Protein AF-A0A2S4MGK8-F1 (afdb_monomer)

Nearest PDB structures (foldseek):
  2h36-assembly1_X  TM=4.968E-01  e=2.271E-01  Sulfolobus islandicus filamentous virus
  6exp-assembly1_B  TM=5.370E-01  e=3.949E-01  Sulfolobus islandicus rudivirus 3
  3h3h-assembly1_A  TM=6.818E-01  e=5.906E+00  Burkholderia thailandensis E264
  5jk2-assembly9_I  TM=5.876E-01  e=4.911E+00  Treponema pallidum subsp. pallidum str. Nichols
  4hzb-assembly1_C  TM=4.412E-01  e=3.003E+00  Ralstonia pickettii 12D

pLDDT: mean 80.83, std 11.9, range [55.03, 94.25]

Structure (mmCIF, N/CA/C/O backbone):
data_AF-A0A2S4MGK8-F1
#
_entry.id   AF-A0A2S4MGK8-F1
#
loop_
_atom_site.group_PDB
_atom_site.id
_atom_site.type_symbol
_atom_site.label_atom_id
_atom_site.label_alt_id
_atom_site.label_comp_id
_atom_site.label_asym_id
_atom_site.label_entity_id
_atom_site.label_seq_id
_atom_site.pdbx_PDB_ins_code
_atom_site.Cartn_x
_atom_site.Cartn_y
_atom_site.Cartn_z
_atom_site.occupancy
_atom_site.B_iso_or_equiv
_atom_site.auth_seq_id
_atom_site.auth_comp_id
_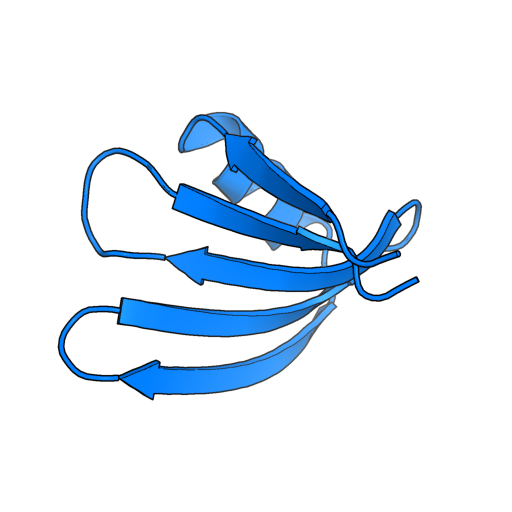atom_site.auth_asym_id
_atom_site.auth_atom_id
_atom_site.pdbx_PDB_model_num
ATOM 1 N N . MET A 1 1 ? 9.841 18.870 1.315 1.00 55.03 1 MET A N 1
ATOM 2 C CA . MET A 1 1 ? 8.515 19.095 1.943 1.00 55.03 1 MET A CA 1
ATOM 3 C C . MET A 1 1 ? 7.721 17.829 1.703 1.00 55.03 1 MET A C 1
ATOM 5 O O . MET A 1 1 ? 7.554 17.481 0.543 1.00 55.03 1 MET A O 1
ATOM 9 N N . GLN A 1 2 ? 7.296 17.132 2.757 1.00 58.22 2 GLN A N 1
ATOM 10 C CA . GLN A 1 2 ? 6.501 15.907 2.621 1.00 58.22 2 GLN A CA 1
ATOM 11 C C . GLN A 1 2 ? 5.052 16.284 2.285 1.00 58.22 2 GLN A C 1
ATOM 13 O O . GLN A 1 2 ? 4.481 17.154 2.944 1.00 58.22 2 GLN A O 1
ATOM 18 N N . GLN A 1 3 ? 4.478 15.671 1.247 1.00 66.88 3 GLN A N 1
ATOM 19 C CA . GLN A 1 3 ? 3.099 15.915 0.812 1.00 66.88 3 GLN A CA 1
ATOM 20 C C . GLN A 1 3 ? 2.244 14.678 1.102 1.00 66.88 3 GLN A C 1
ATOM 22 O O . GLN A 1 3 ? 2.621 13.564 0.733 1.00 66.88 3 GLN A O 1
ATOM 27 N N . ILE A 1 4 ? 1.096 14.890 1.751 1.00 70.31 4 ILE A N 1
ATOM 28 C CA . ILE A 1 4 ? 0.056 13.874 1.941 1.00 70.31 4 ILE A CA 1
ATOM 29 C C . ILE A 1 4 ? -0.956 14.028 0.805 1.00 70.31 4 ILE A C 1
ATOM 31 O O . ILE A 1 4 ? -1.414 15.142 0.540 1.00 70.31 4 ILE A O 1
ATOM 35 N N . GLN A 1 5 ? -1.288 12.928 0.134 1.00 71.06 5 GLN A N 1
ATOM 36 C CA . GLN A 1 5 ? -2.314 12.878 -0.905 1.00 71.06 5 GLN A CA 1
ATOM 37 C C . GLN A 1 5 ? -3.301 11.755 -0.573 1.00 71.06 5 GLN A C 1
ATOM 39 O O . GLN A 1 5 ? -2.893 10.635 -0.267 1.00 71.06 5 GLN A O 1
ATOM 44 N N . THR A 1 6 ? -4.595 12.066 -0.607 1.00 75.31 6 THR A N 1
ATOM 45 C CA . THR A 1 6 ? -5.668 11.066 -0.529 1.00 75.31 6 THR A CA 1
ATOM 46 C C . THR A 1 6 ? -6.029 10.647 -1.943 1.00 75.31 6 THR A C 1
ATOM 48 O O . THR A 1 6 ? -6.084 11.502 -2.829 1.00 75.31 6 THR A O 1
ATOM 51 N N . ILE A 1 7 ? -6.249 9.355 -2.151 1.00 76.19 7 ILE A N 1
ATOM 52 C CA . ILE A 1 7 ? -6.624 8.790 -3.446 1.00 76.19 7 ILE A CA 1
ATOM 53 C C . ILE A 1 7 ? -7.777 7.811 -3.282 1.00 76.19 7 ILE A C 1
ATOM 55 O O . ILE A 1 7 ? -8.051 7.326 -2.179 1.00 76.19 7 ILE A O 1
ATOM 59 N N . ASP A 1 8 ? -8.424 7.511 -4.399 1.00 78.88 8 ASP A N 1
ATOM 60 C CA . ASP A 1 8 ? -9.453 6.489 -4.444 1.00 78.88 8 ASP A CA 1
ATOM 61 C C . ASP A 1 8 ? -8.847 5.096 -4.228 1.00 78.88 8 ASP A C 1
ATOM 63 O O . ASP A 1 8 ? -7.660 4.842 -4.460 1.00 78.88 8 ASP A O 1
ATOM 67 N N . LEU A 1 9 ? -9.680 4.169 -3.756 1.00 75.88 9 LEU A N 1
ATOM 68 C CA . LEU A 1 9 ? -9.252 2.810 -3.425 1.00 75.88 9 LEU A CA 1
ATOM 69 C C . LEU A 1 9 ? -8.732 2.034 -4.650 1.00 75.88 9 LEU A C 1
ATOM 71 O O . LEU A 1 9 ? -7.859 1.179 -4.504 1.00 75.88 9 LEU A O 1
ATOM 75 N N . GLU A 1 10 ? -9.256 2.330 -5.840 1.00 80.50 10 GLU A N 1
ATOM 76 C CA . GLU A 1 10 ? -8.817 1.719 -7.102 1.00 80.50 10 GLU A CA 1
ATOM 77 C C . GLU A 1 10 ? -7.372 2.124 -7.425 1.00 80.50 10 GLU A C 1
ATOM 79 O O . GLU A 1 10 ? -6.503 1.260 -7.539 1.00 80.50 10 GLU A O 1
ATOM 84 N N . ASP A 1 11 ? -7.083 3.428 -7.415 1.00 82.12 11 ASP A N 1
ATOM 85 C CA . ASP A 1 11 ? -5.728 3.962 -7.606 1.00 82.12 11 ASP A CA 1
ATOM 86 C C . ASP A 1 11 ? -4.748 3.447 -6.541 1.00 82.12 11 ASP A C 1
ATOM 88 O O . ASP A 1 11 ? -3.561 3.231 -6.803 1.00 82.12 11 ASP A O 1
ATOM 92 N N . PHE A 1 12 ? -5.232 3.246 -5.311 1.00 84.00 12 PHE A N 1
ATOM 93 C CA . PHE A 1 12 ? -4.432 2.653 -4.246 1.00 84.00 12 PHE A CA 1
ATOM 94 C C . PHE A 1 12 ? -4.049 1.207 -4.561 1.00 84.00 12 PHE A C 1
ATOM 96 O O . PHE A 1 12 ? -2.898 0.825 -4.338 1.00 84.00 12 PHE A O 1
ATOM 103 N N . ALA A 1 13 ? -4.990 0.399 -5.058 1.00 83.00 13 ALA A N 1
ATOM 104 C CA . ALA A 1 13 ? -4.733 -0.993 -5.411 1.00 83.00 13 ALA A CA 1
ATOM 105 C C . ALA A 1 13 ? -3.690 -1.097 -6.532 1.00 83.00 13 ALA A C 1
ATOM 107 O O . ALA A 1 13 ? -2.771 -1.914 -6.426 1.00 83.00 13 ALA A O 1
ATOM 108 N N . ASP A 1 14 ? -3.774 -0.217 -7.532 1.00 87.62 14 ASP A N 1
ATOM 109 C CA . ASP A 1 14 ? -2.803 -0.137 -8.624 1.00 87.62 14 ASP A CA 1
ATOM 110 C C . ASP A 1 14 ? -1.409 0.221 -8.096 1.00 87.62 14 ASP A C 1
ATOM 112 O O . ASP A 1 14 ? -0.462 -0.550 -8.276 1.00 87.62 14 ASP A O 1
ATOM 116 N N . LEU A 1 15 ? -1.289 1.312 -7.328 1.00 87.00 15 LEU A N 1
ATOM 117 C CA . LEU A 1 15 ? -0.023 1.721 -6.705 1.00 87.00 15 LEU A CA 1
ATOM 118 C C . LEU A 1 15 ? 0.573 0.630 -5.814 1.00 87.00 15 LEU A C 1
ATOM 120 O O . LEU A 1 15 ? 1.788 0.425 -5.803 1.00 87.00 15 LEU A O 1
ATOM 124 N N . TYR A 1 16 ? -0.267 -0.055 -5.042 1.00 86.06 16 TYR A N 1
ATOM 125 C CA . TYR A 1 16 ? 0.163 -1.144 -4.177 1.00 86.06 16 TYR A CA 1
ATOM 126 C C . TYR A 1 16 ? 0.671 -2.338 -4.994 1.00 86.06 16 TYR A C 1
ATOM 128 O O . TYR A 1 16 ? 1.693 -2.920 -4.635 1.00 86.06 16 TYR A O 1
ATOM 136 N N . SER A 1 17 ? 0.003 -2.675 -6.102 1.00 90.06 17 SER A N 1
ATOM 137 C CA . SER A 1 17 ? 0.382 -3.791 -6.979 1.00 90.06 17 SER A CA 1
ATOM 138 C C . SER A 1 17 ? 1.702 -3.559 -7.725 1.00 90.06 17 SER A C 1
ATOM 140 O O . SER A 1 17 ? 2.460 -4.505 -7.941 1.00 90.06 17 SER A O 1
ATOM 142 N N . GLU A 1 18 ? 2.009 -2.303 -8.062 1.00 93.31 18 GLU A N 1
ATOM 143 C CA . GLU A 1 18 ? 3.254 -1.903 -8.728 1.00 93.31 18 GLU A CA 1
ATOM 144 C C . GLU A 1 18 ? 4.432 -1.725 -7.757 1.00 93.31 18 GLU A C 1
ATOM 146 O O . GLU A 1 18 ? 5.583 -1.578 -8.179 1.00 93.31 18 GLU A O 1
ATOM 151 N N . SER A 1 19 ? 4.168 -1.727 -6.449 1.00 92.88 19 SER A N 1
ATOM 152 C CA . SER A 1 19 ? 5.173 -1.440 -5.431 1.00 92.88 19 SER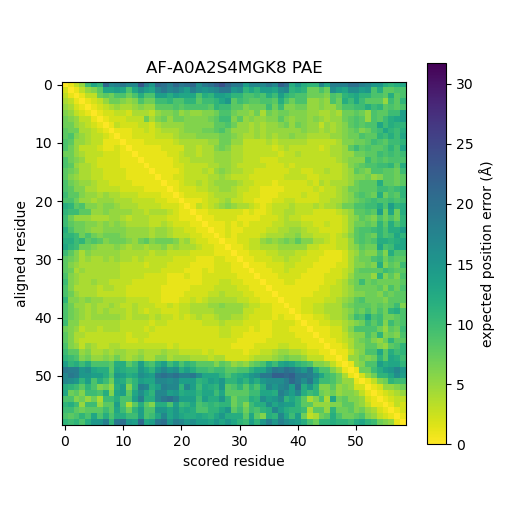 A CA 1
ATOM 153 C C . SER A 1 19 ? 5.765 -2.691 -4.787 1.00 92.88 19 SER A C 1
ATOM 155 O O . SER A 1 19 ? 5.105 -3.705 -4.574 1.00 92.88 19 SER A O 1
ATOM 157 N N . SER A 1 20 ? 7.025 -2.584 -4.364 1.00 94.25 20 SER A N 1
ATOM 158 C CA . SER A 1 20 ? 7.660 -3.573 -3.487 1.00 94.25 20 SER A CA 1
ATOM 159 C C . SER A 1 20 ? 7.507 -3.166 -2.025 1.00 94.25 20 SER A C 1
ATOM 161 O O . SER A 1 20 ? 7.945 -2.085 -1.626 1.00 94.25 20 SER A O 1
ATOM 163 N N . ILE A 1 21 ? 6.901 -4.029 -1.209 1.00 91.38 21 ILE A N 1
ATOM 164 C CA . ILE A 1 21 ? 6.686 -3.762 0.218 1.00 91.38 21 ILE A CA 1
ATOM 165 C C . ILE A 1 21 ? 8.002 -3.937 0.980 1.00 91.38 21 ILE A C 1
ATOM 167 O O . ILE A 1 21 ? 8.583 -5.019 0.982 1.00 91.38 21 ILE A O 1
ATOM 171 N N . ILE A 1 22 ? 8.439 -2.883 1.672 1.00 93.56 22 ILE A N 1
ATOM 172 C CA . ILE A 1 22 ? 9.602 -2.912 2.570 1.00 93.56 22 ILE A CA 1
ATOM 173 C C . ILE A 1 22 ? 9.169 -3.336 3.973 1.00 93.56 22 ILE A C 1
ATOM 175 O O . ILE A 1 22 ? 9.795 -4.185 4.602 1.00 93.56 22 ILE A O 1
ATOM 179 N N . ASN A 1 23 ? 8.105 -2.713 4.483 1.00 93.12 23 ASN A N 1
ATOM 180 C CA . ASN A 1 23 ? 7.603 -2.950 5.829 1.00 93.12 23 ASN A CA 1
ATOM 181 C C . ASN A 1 23 ? 6.095 -2.705 5.894 1.00 93.12 23 ASN A C 1
ATOM 183 O O . ASN A 1 23 ? 5.550 -1.899 5.142 1.00 93.12 23 ASN A O 1
ATOM 187 N N . THR A 1 24 ? 5.423 -3.376 6.824 1.00 91.94 24 THR A N 1
ATOM 188 C CA . THR A 1 24 ? 4.021 -3.112 7.151 1.00 91.94 24 THR A CA 1
ATOM 189 C C . THR A 1 24 ? 3.867 -2.989 8.658 1.00 91.94 24 THR A C 1
ATOM 191 O O . THR A 1 24 ? 4.165 -3.924 9.397 1.00 91.94 24 THR A O 1
ATOM 194 N N . THR A 1 25 ? 3.349 -1.850 9.106 1.00 92.88 25 THR A N 1
ATOM 195 C CA . THR A 1 25 ? 3.019 -1.599 10.511 1.00 92.88 25 THR A CA 1
ATOM 196 C C . THR A 1 25 ? 1.512 -1.462 10.655 1.00 92.88 25 THR A C 1
ATOM 198 O O . THR A 1 25 ? 0.868 -0.769 9.872 1.00 92.88 25 THR A O 1
ATOM 201 N N . ARG A 1 26 ? 0.935 -2.094 11.679 1.00 91.12 26 ARG A N 1
ATOM 202 C CA . ARG A 1 26 ? -0.493 -1.980 11.988 1.00 91.12 26 ARG A CA 1
ATOM 203 C C . ARG A 1 26 ? -0.709 -1.110 13.221 1.00 91.12 26 ARG A C 1
ATOM 205 O O . ARG A 1 26 ? -0.081 -1.345 14.249 1.00 91.12 26 ARG A O 1
ATOM 212 N N . ILE A 1 27 ? -1.622 -0.147 13.128 1.00 88.00 27 ILE A N 1
ATOM 213 C CA . ILE A 1 27 ? -2.037 0.726 14.231 1.00 88.00 27 ILE A CA 1
ATOM 214 C C . ILE A 1 27 ? -3.567 0.676 14.309 1.00 88.00 27 ILE A C 1
ATOM 216 O O . ILE A 1 27 ? -4.266 1.302 13.515 1.00 88.00 27 ILE A O 1
ATOM 220 N N . GLY A 1 28 ? -4.103 -0.119 15.240 1.00 87.88 28 GLY A N 1
ATOM 221 C CA . GLY A 1 28 ? -5.541 -0.397 15.300 1.00 87.88 28 GLY A CA 1
ATOM 222 C C . GLY A 1 28 ? -6.040 -1.088 14.024 1.00 87.88 28 GLY A C 1
ATOM 223 O O . GLY A 1 28 ? -5.521 -2.140 13.641 1.00 87.88 28 GLY A O 1
ATOM 224 N N . ASN A 1 29 ? -7.032 -0.492 13.358 1.00 85.12 29 ASN A N 1
ATOM 225 C CA . ASN A 1 29 ? -7.544 -0.985 12.074 1.00 85.12 29 ASN A CA 1
ATOM 226 C C . ASN A 1 29 ? -6.743 -0.490 10.863 1.00 85.12 29 ASN A C 1
ATOM 228 O O . ASN A 1 29 ? -6.892 -1.061 9.787 1.00 85.12 29 ASN A O 1
ATOM 232 N N . THR A 1 30 ? -5.858 0.489 11.045 1.00 86.31 30 THR A N 1
ATOM 233 C CA . THR A 1 30 ? -5.066 1.080 9.965 1.00 86.31 30 THR A CA 1
ATOM 234 C C . THR A 1 30 ? -3.785 0.286 9.724 1.00 86.31 30 THR A C 1
ATOM 236 O O . THR A 1 30 ? -3.076 -0.078 10.670 1.00 86.31 30 THR A O 1
ATOM 239 N N . LYS A 1 31 ? -3.449 0.040 8.458 1.00 88.56 31 LYS A N 1
ATOM 240 C CA . LYS A 1 31 ? -2.154 -0.494 8.028 1.00 88.56 31 LYS A CA 1
ATOM 241 C C . LYS A 1 31 ? -1.362 0.596 7.322 1.00 88.56 31 LYS A C 1
ATOM 243 O O . LYS A 1 31 ? -1.877 1.292 6.455 1.00 88.56 31 LYS A O 1
ATOM 248 N N . LEU A 1 32 ? -0.098 0.725 7.696 1.00 90.69 32 LEU A N 1
ATOM 249 C CA . LEU A 1 32 ? 0.870 1.589 7.043 1.00 90.69 32 LEU A CA 1
ATOM 250 C C . LEU A 1 32 ? 1.878 0.689 6.335 1.00 90.69 32 LEU A C 1
ATOM 252 O O . LEU A 1 32 ? 2.629 -0.036 6.991 1.00 90.69 32 LEU A O 1
ATOM 256 N N . HIS A 1 33 ? 1.895 0.739 5.011 1.00 90.69 33 HIS A N 1
ATOM 257 C CA . HIS A 1 33 ? 2.845 0.028 4.172 1.00 90.69 33 HIS A CA 1
ATOM 258 C C . HIS A 1 33 ? 3.931 0.999 3.726 1.00 90.69 33 HIS A C 1
ATOM 260 O O . HIS A 1 33 ? 3.662 1.959 3.009 1.00 90.69 33 HIS A O 1
ATOM 266 N N . THR A 1 34 ? 5.170 0.759 4.138 1.00 91.44 34 THR A N 1
ATOM 267 C CA . THR A 1 34 ? 6.322 1.428 3.532 1.00 91.44 34 THR A CA 1
ATOM 268 C C . THR A 1 34 ? 6.708 0.637 2.297 1.00 91.44 34 THR A C 1
ATOM 270 O O . THR A 1 34 ? 7.005 -0.556 2.401 1.00 91.44 34 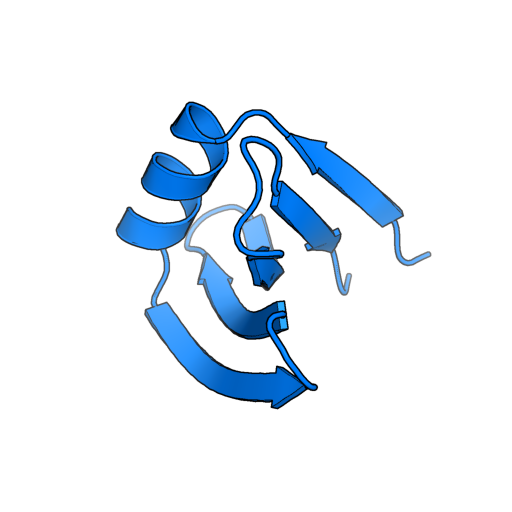THR A O 1
ATOM 273 N N . VAL A 1 35 ? 6.688 1.284 1.138 1.00 91.31 35 VAL A N 1
ATOM 274 C CA . VAL A 1 35 ? 6.908 0.627 -0.148 1.00 91.31 35 VAL A CA 1
ATOM 275 C C . VAL A 1 35 ? 7.889 1.411 -1.014 1.00 91.31 35 VAL A C 1
ATOM 277 O O . VAL A 1 35 ? 8.038 2.625 -0.865 1.00 91.31 35 VAL A O 1
ATOM 280 N N . THR A 1 36 ? 8.534 0.719 -1.948 1.00 93.19 36 THR A N 1
ATOM 281 C CA . THR A 1 36 ? 9.294 1.337 -3.038 1.00 93.19 36 THR A CA 1
ATOM 282 C C . THR A 1 36 ? 8.528 1.150 -4.340 1.00 93.19 36 THR A C 1
ATOM 284 O O . THR A 1 36 ? 8.300 0.019 -4.771 1.00 93.19 36 THR A O 1
ATOM 287 N N . HIS A 1 37 ? 8.148 2.263 -4.962 1.00 91.88 37 HIS A N 1
ATOM 288 C CA . HIS A 1 37 ? 7.458 2.313 -6.247 1.00 91.88 37 HIS A CA 1
ATOM 289 C C . HIS A 1 37 ? 8.459 2.641 -7.369 1.00 91.88 37 HIS A 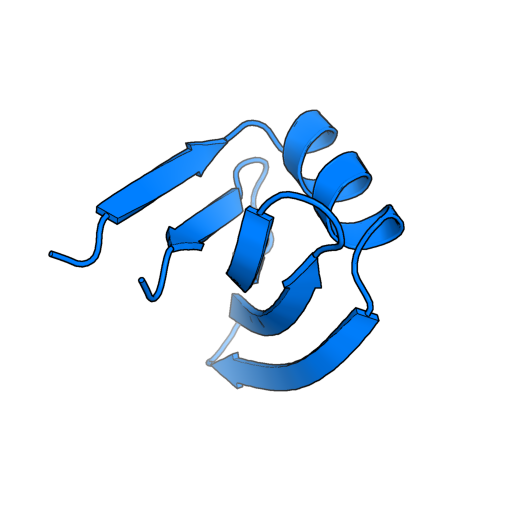C 1
ATOM 291 O O . HIS A 1 37 ? 9.264 3.564 -7.201 1.00 91.88 37 HIS A O 1
ATOM 297 N N . PRO A 1 38 ? 8.398 1.977 -8.538 1.00 89.25 38 PRO A N 1
ATOM 298 C CA . PRO A 1 38 ? 9.385 2.137 -9.613 1.00 89.25 38 PRO A CA 1
ATOM 299 C C . PRO A 1 38 ? 9.526 3.577 -10.130 1.00 89.25 38 PRO A C 1
ATOM 301 O O . PRO A 1 38 ? 10.629 4.026 -10.424 1.00 89.25 38 PRO A O 1
ATOM 304 N N . THR A 1 39 ? 8.418 4.314 -10.227 1.00 90.19 39 THR A N 1
ATOM 305 C CA . THR A 1 39 ? 8.391 5.687 -10.772 1.00 90.19 39 THR A CA 1
ATOM 306 C C . THR A 1 39 ? 8.220 6.788 -9.726 1.00 90.19 39 THR A C 1
ATOM 308 O O . THR A 1 39 ? 8.552 7.940 -9.996 1.00 90.19 39 THR A O 1
ATOM 311 N N . ARG A 1 40 ? 7.696 6.461 -8.538 1.00 83.94 40 ARG A N 1
ATOM 312 C CA . ARG A 1 40 ? 7.334 7.441 -7.499 1.00 83.94 40 ARG A CA 1
ATOM 313 C C . ARG A 1 40 ? 8.293 7.443 -6.306 1.00 83.94 40 ARG A C 1
ATOM 315 O O . ARG A 1 40 ? 8.166 8.302 -5.440 1.00 83.94 40 ARG A O 1
ATOM 322 N N . GLY A 1 41 ? 9.254 6.517 -6.270 1.00 87.44 41 GLY A N 1
ATOM 323 C CA . GLY A 1 41 ? 10.225 6.406 -5.186 1.00 87.44 41 GLY A CA 1
ATOM 324 C C . GLY A 1 41 ? 9.638 5.756 -3.934 1.00 87.44 41 GLY A C 1
ATOM 325 O O . GLY A 1 41 ? 8.797 4.861 -4.019 1.00 87.44 41 GLY A O 1
ATOM 326 N N . ASN A 1 42 ? 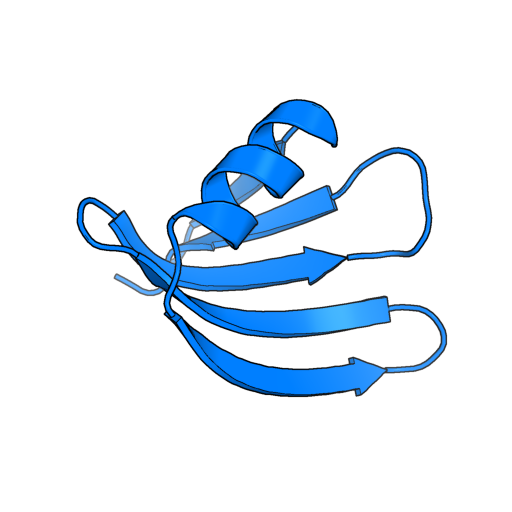10.112 6.178 -2.763 1.00 89.31 42 ASN A N 1
ATOM 327 C CA . ASN A 1 42 ? 9.663 5.624 -1.488 1.00 89.31 42 ASN A CA 1
ATOM 328 C C . ASN A 1 42 ? 8.349 6.273 -1.043 1.00 89.31 42 ASN A C 1
ATOM 330 O O . ASN A 1 42 ? 8.267 7.494 -0.888 1.00 89.31 42 ASN A O 1
ATOM 334 N N . LEU A 1 43 ? 7.342 5.438 -0.798 1.00 88.12 43 LEU A N 1
ATOM 335 C CA . LEU A 1 43 ? 6.000 5.849 -0.404 1.00 88.12 43 LEU A CA 1
ATOM 336 C C . LEU A 1 43 ? 5.617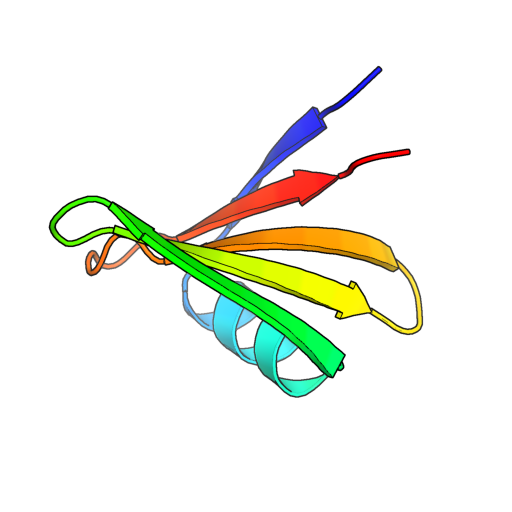 5.215 0.935 1.00 88.12 43 LEU A C 1
ATOM 338 O O . LEU A 1 43 ? 6.037 4.103 1.263 1.00 88.12 43 LEU A O 1
ATOM 342 N N . ILE 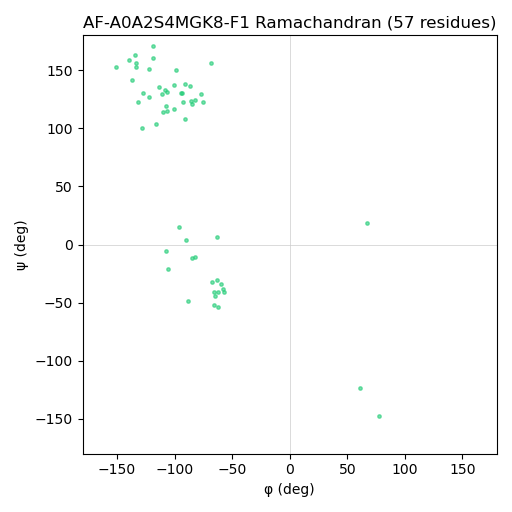A 1 44 ? 4.762 5.906 1.686 1.00 89.00 44 ILE A N 1
ATOM 343 C CA . ILE A 1 44 ? 3.962 5.287 2.748 1.00 89.00 44 ILE A CA 1
ATOM 344 C C . ILE A 1 44 ? 2.530 5.207 2.245 1.00 89.00 44 ILE A C 1
ATOM 346 O O . ILE A 1 44 ? 1.910 6.246 2.053 1.00 89.00 44 ILE A O 1
ATOM 350 N N . LEU A 1 45 ? 2.011 4.000 2.058 1.00 87.62 45 LEU A N 1
ATOM 351 C CA . LEU A 1 45 ? 0.615 3.739 1.721 1.00 87.62 45 LEU A CA 1
ATOM 352 C C . LEU A 1 45 ? -0.167 3.455 3.014 1.00 87.62 45 LEU A C 1
ATOM 354 O O . LEU A 1 45 ? 0.271 2.654 3.838 1.00 87.62 45 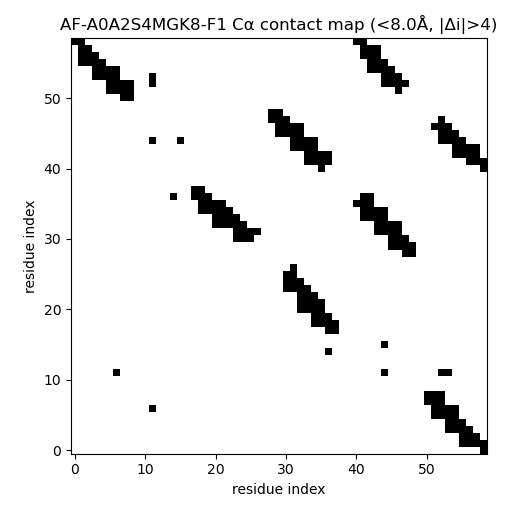LEU A O 1
ATOM 358 N N . ILE A 1 46 ? -1.305 4.114 3.213 1.00 86.81 46 ILE A N 1
ATOM 359 C CA . ILE A 1 46 ? -2.129 4.047 4.425 1.00 86.81 46 ILE A CA 1
ATOM 360 C C . ILE A 1 46 ? -3.490 3.445 4.060 1.00 86.81 46 ILE A C 1
ATOM 362 O O . ILE A 1 46 ? -4.343 4.127 3.498 1.00 86.81 46 ILE A O 1
ATOM 366 N N . ASP A 1 47 ? -3.687 2.177 4.413 1.00 83.62 47 ASP A N 1
ATOM 367 C CA . ASP A 1 47 ? -4.964 1.461 4.317 1.00 83.62 47 ASP A CA 1
ATOM 368 C C . ASP A 1 47 ? -5.716 1.627 5.646 1.00 83.62 47 ASP A C 1
ATOM 370 O O . ASP A 1 47 ? -5.315 1.071 6.671 1.00 83.62 47 ASP A O 1
ATOM 374 N N . THR A 1 48 ? -6.790 2.420 5.659 1.00 77.31 48 THR A N 1
ATOM 375 C CA . THR A 1 48 ? -7.609 2.675 6.858 1.00 77.31 48 THR A CA 1
ATOM 376 C C . THR A 1 48 ? -8.771 1.691 7.030 1.00 77.31 48 THR A C 1
ATOM 378 O O . THR A 1 48 ? -9.548 1.837 7.975 1.00 77.31 48 THR A O 1
ATOM 381 N N . GLY A 1 49 ? -8.906 0.674 6.166 1.00 66.50 49 GLY A N 1
ATOM 382 C CA . GLY A 1 49 ? -10.018 -0.283 6.208 1.00 66.50 49 GLY A CA 1
ATOM 383 C C . GLY A 1 49 ? -11.389 0.327 5.877 1.00 66.50 49 GLY A C 1
ATOM 384 O O . GLY A 1 49 ? -12.419 -0.247 6.230 1.00 66.50 49 GLY A O 1
ATOM 385 N N . THR A 1 50 ? -11.396 1.492 5.229 1.00 64.38 50 THR A N 1
ATOM 386 C CA . THR A 1 50 ? -12.567 2.230 4.732 1.00 64.38 50 THR A CA 1
ATOM 387 C C . THR A 1 50 ? -12.467 2.374 3.210 1.00 64.38 50 THR A C 1
ATOM 389 O O . THR A 1 50 ? -11.426 2.068 2.641 1.00 64.38 50 THR A O 1
ATOM 392 N N . SER A 1 51 ? -13.514 2.848 2.528 1.00 60.03 51 SER A N 1
ATOM 393 C CA . SER A 1 51 ? -13.555 3.019 1.058 1.00 60.03 51 SER A CA 1
ATOM 394 C C . SER A 1 51 ? -12.539 4.022 0.475 1.00 60.03 51 SER A C 1
ATOM 396 O O . SER A 1 51 ? -12.603 4.332 -0.708 1.00 60.03 51 SER A O 1
ATOM 398 N N . GLU A 1 52 ? -11.636 4.551 1.295 1.00 57.94 52 GLU A N 1
ATOM 399 C CA . GLU A 1 52 ? -10.673 5.602 0.973 1.00 57.94 52 GLU A CA 1
ATOM 400 C C . GLU A 1 52 ? -9.324 5.220 1.589 1.00 57.94 52 GLU A C 1
ATOM 402 O O . GLU A 1 52 ? -9.285 4.697 2.708 1.00 57.94 52 GLU A O 1
ATOM 407 N N . ALA A 1 53 ? -8.230 5.490 0.875 1.00 61.47 53 ALA A N 1
ATOM 408 C CA . ALA A 1 53 ? -6.867 5.251 1.335 1.00 61.47 53 ALA A CA 1
ATOM 409 C C . ALA A 1 53 ? -5.983 6.480 1.055 1.00 61.47 53 ALA A C 1
ATOM 411 O O . ALA A 1 53 ? -6.238 7.275 0.151 1.00 61.47 53 ALA A O 1
ATOM 412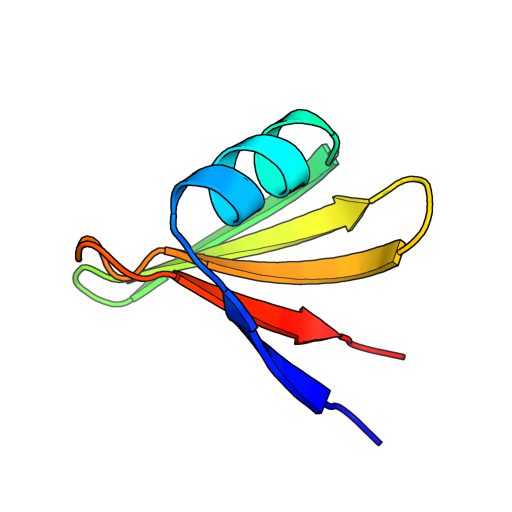 N N . GLY A 1 54 ? -4.938 6.676 1.858 1.00 62.94 54 GLY A N 1
ATOM 413 C CA . GLY A 1 54 ? -4.020 7.813 1.714 1.00 62.94 54 GLY A CA 1
ATOM 414 C C . GLY A 1 54 ? -2.593 7.367 1.425 1.00 62.94 54 GLY A C 1
ATOM 415 O O . GLY A 1 54 ? -2.223 6.240 1.742 1.00 62.94 54 GLY A O 1
ATOM 416 N N . PHE A 1 55 ? -1.751 8.247 0.881 1.00 67.31 55 PHE A N 1
ATOM 417 C CA . PHE A 1 55 ? -0.306 8.025 0.867 1.00 67.31 55 PHE A CA 1
ATOM 418 C C . PHE A 1 55 ? 0.507 9.291 1.149 1.00 67.31 55 PHE A C 1
ATOM 420 O O . PHE A 1 55 ? 0.037 10.420 0.999 1.00 67.31 55 PHE A O 1
ATOM 427 N N . ILE A 1 56 ? 1.756 9.091 1.573 1.00 68.19 56 ILE A N 1
ATOM 428 C CA . ILE A 1 56 ? 2.715 10.160 1.865 1.00 68.19 56 ILE A CA 1
ATOM 429 C C . ILE A 1 56 ? 3.954 9.971 0.993 1.00 68.19 56 ILE A C 1
ATOM 431 O O . ILE A 1 56 ? 4.567 8.900 1.001 1.00 68.19 56 ILE A O 1
ATOM 435 N N . ASN A 1 57 ? 4.329 11.023 0.262 1.00 63.47 57 ASN A N 1
ATOM 436 C CA . ASN A 1 57 ? 5.589 11.084 -0.473 1.00 63.47 57 ASN A CA 1
ATOM 437 C C . ASN A 1 57 ? 6.711 11.575 0.462 1.00 63.47 57 ASN A C 1
ATOM 439 O O . ASN A 1 57 ? 6.593 12.648 1.064 1.00 63.47 57 ASN A O 1
ATOM 443 N N . LEU A 1 58 ? 7.778 10.780 0.590 1.00 56.88 58 LEU A N 1
ATOM 444 C CA . LEU A 1 58 ? 8.885 11.013 1.525 1.00 56.88 58 LEU A CA 1
ATOM 445 C C . LEU A 1 58 ? 10.109 11.725 0.917 1.00 56.88 58 LEU A C 1
ATOM 447 O O . LEU A 1 58 ? 11.161 11.705 1.555 1.00 56.88 58 LEU A O 1
ATOM 451 N N . ASN A 1 59 ? 9.981 12.334 -0.271 1.00 59.69 59 ASN A N 1
ATOM 452 C CA . ASN A 1 59 ? 11.043 13.118 -0.926 1.00 59.69 59 ASN A CA 1
ATOM 453 C C . ASN A 1 59 ? 11.796 14.073 0.017 1.00 59.69 59 ASN A C 1
ATOM 455 O O . ASN A 1 59 ? 11.142 14.900 0.709 1.00 59.69 59 ASN A O 1
#

Sequence (59 aa):
MQQIQTIDLEDFADLYSESSIINTTRIGNTKLHTVTHPTRGNLILIDTGTSEAGFINLN

Secondary structure (DSSP, 8-state):
--EEEEEEHHHHHHHHHHSEEEEEEEETTEEEEEEEETTTEEEEEEE-SSSEEEEEE--

Mean predicted aligned error: 5.92 Å

Foldseek 3Di:
DKDKDKDFPVVLVVQVVQWDFPDWDDDPQKIWTFTQHPPQGTKTKIDNVDRITMIMRPD

Radius of gyration: 10.54 Å; Cα contacts (8 Å, |Δi|>4): 118; chains: 1; bounding box: 25×23×26 Å

Organism: NCBI:txid1189126

Solvent-accessible surface area (backbone atoms only — not comparable to full-atom values): 3332 Å² total; per-residue (Å²): 119,72,49,79,46,79,45,54,48,67,63,48,50,52,55,55,71,65,29,49,77,77,46,78,50,75,59,89,73,28,36,41,35,37,28,45,31,90,88,75,43,53,35,38,42,35,45,56,83,56,88,48,31,36,36,35,46,69,104